Protein AF-A0AAI9Z919-F1 (afdb_monomer_lite)

Secondary structure (DSSP, 8-state):
-HHHIIIIIHHHHHHHHHHHHHHHHHH-TTGGG--S--HHHHHHHHHHHHHHHHHHHHHS--SS--SSPPPHHHHHHHTGGGS-HHHHHHHHHHHHHHHHHHHHHHHHHHHHHSTT-TT--

Radius of gyration: 17.89 Å; chains: 1; bounding box: 35×41×49 Å

Sequence (121 aa):
MAAFHVSVARPIARLYANWALGNLRQVVTEADNVTSLSRSEEIRIYRAIYRFETYCHLFGRNKGVQSYGFRSDKICDTFFGSFDPWDVEAFVSIYLFIKSKYDRLSDEVKDDVADTNPKIR

Organism: NCBI:txid1209916

pLDDT: mean 84.89, std 12.51, range [50.31, 97.62]

Structure (mmCIF, N/CA/C/O backbone):
data_AF-A0AAI9Z919-F1
#
_entry.id   AF-A0AAI9Z919-F1
#
loop_
_atom_site.group_PDB
_atom_site.id
_atom_site.type_symbol
_atom_site.label_atom_id
_atom_site.label_alt_id
_atom_site.label_comp_id
_atom_site.label_asym_id
_atom_site.label_entity_id
_atom_site.label_seq_id
_atom_site.pdbx_PDB_ins_code
_atom_site.Cartn_x
_atom_site.Cartn_y
_atom_site.Cartn_z
_atom_site.occupancy
_atom_site.B_iso_or_equiv
_atom_site.auth_seq_id
_atom_site.auth_comp_id
_atom_site.auth_asym_id
_atom_site.auth_atom_id
_atom_site.pdbx_PDB_model_num
ATOM 1 N N . MET A 1 1 ? 15.807 5.896 1.210 1.00 74.50 1 MET A N 1
ATOM 2 C CA . MET A 1 1 ? 14.903 5.274 2.209 1.00 74.50 1 MET A CA 1
ATOM 3 C C . MET A 1 1 ? 14.337 6.265 3.222 1.00 74.50 1 MET A C 1
ATOM 5 O O . MET A 1 1 ? 13.124 6.314 3.332 1.00 74.50 1 MET A O 1
ATOM 9 N N . ALA A 1 2 ? 15.140 7.090 3.911 1.00 89.19 2 ALA A N 1
ATOM 10 C CA . ALA A 1 2 ? 14.608 8.070 4.876 1.00 89.19 2 ALA A CA 1
ATOM 11 C C . ALA A 1 2 ? 13.643 9.098 4.247 1.00 89.19 2 ALA A C 1
ATOM 13 O O . ALA A 1 2 ? 12.560 9.319 4.778 1.00 89.19 2 ALA A O 1
ATOM 14 N N . ALA A 1 3 ? 13.995 9.657 3.080 1.00 93.38 3 ALA A N 1
ATOM 15 C CA . ALA A 1 3 ? 13.120 10.577 2.347 1.00 93.38 3 ALA A CA 1
ATOM 16 C C . ALA A 1 3 ? 11.770 9.924 2.010 1.00 93.38 3 ALA A C 1
ATOM 18 O O . ALA A 1 3 ? 10.740 10.424 2.439 1.00 93.38 3 ALA A O 1
ATOM 19 N N . PHE A 1 4 ? 11.789 8.753 1.360 1.00 92.75 4 PHE A N 1
ATOM 20 C CA . PHE A 1 4 ? 10.584 7.968 1.069 1.00 92.75 4 PHE A CA 1
ATOM 21 C C . PHE A 1 4 ? 9.764 7.656 2.329 1.00 92.75 4 PHE A C 1
ATOM 23 O O . PHE A 1 4 ? 8.543 7.776 2.316 1.00 92.75 4 PHE A O 1
ATOM 30 N N . HIS A 1 5 ? 10.415 7.293 3.438 1.00 95.88 5 HIS A N 1
ATOM 31 C CA . HIS A 1 5 ? 9.710 7.010 4.684 1.00 95.88 5 HIS A CA 1
ATOM 32 C C . HIS A 1 5 ? 8.907 8.220 5.172 1.00 95.88 5 HIS A C 1
ATOM 34 O O . HIS A 1 5 ? 7.736 8.085 5.522 1.00 95.88 5 HIS A O 1
ATOM 40 N N . VAL A 1 6 ? 9.526 9.402 5.174 1.00 96.12 6 VAL A N 1
ATOM 41 C CA . VAL A 1 6 ? 8.906 10.632 5.677 1.00 96.12 6 VAL A CA 1
ATOM 42 C C . VAL A 1 6 ? 7.862 11.181 4.704 1.00 96.12 6 VAL A C 1
ATOM 44 O O . VAL A 1 6 ? 6.789 11.581 5.154 1.00 96.12 6 VAL A O 1
ATOM 47 N N . SER A 1 7 ? 8.152 11.197 3.400 1.00 95.69 7 SER A N 1
ATOM 48 C CA . SER A 1 7 ? 7.305 11.848 2.394 1.00 95.69 7 SER A CA 1
ATOM 49 C C . SER A 1 7 ? 6.217 10.952 1.804 1.00 95.69 7 SER A C 1
ATOM 51 O O . SER A 1 7 ? 5.210 11.476 1.340 1.00 95.69 7 SER A O 1
ATOM 53 N N . VAL A 1 8 ? 6.389 9.626 1.825 1.00 94.06 8 VAL A N 1
ATOM 54 C CA . VAL A 1 8 ? 5.469 8.675 1.177 1.00 94.06 8 VAL A CA 1
ATOM 55 C C . VAL A 1 8 ? 4.947 7.642 2.169 1.00 94.06 8 VAL A C 1
ATOM 57 O O . VAL A 1 8 ? 3.744 7.589 2.428 1.00 94.06 8 VAL A O 1
ATOM 60 N N . ALA A 1 9 ? 5.832 6.846 2.777 1.00 96.25 9 ALA A N 1
ATOM 61 C CA . ALA A 1 9 ? 5.403 5.690 3.563 1.00 96.25 9 ALA A CA 1
ATOM 62 C C . ALA A 1 9 ? 4.590 6.089 4.799 1.00 96.25 9 ALA A C 1
ATOM 64 O O . ALA A 1 9 ? 3.544 5.506 5.064 1.00 96.25 9 ALA A O 1
ATOM 65 N N . ARG A 1 10 ? 5.047 7.090 5.558 1.00 96.06 10 ARG A N 1
ATOM 66 C CA . ARG A 1 10 ? 4.377 7.551 6.781 1.00 96.06 10 ARG A CA 1
ATOM 67 C C . ARG A 1 10 ? 3.000 8.171 6.501 1.00 96.06 10 ARG A C 1
ATOM 69 O O . ARG A 1 10 ? 2.057 7.802 7.203 1.00 96.06 10 ARG A O 1
ATOM 76 N N . PRO A 1 11 ? 2.825 9.065 5.508 1.00 96.31 11 PRO A N 1
ATOM 77 C CA . PRO A 1 11 ? 1.496 9.521 5.103 1.00 96.31 11 PRO A CA 1
ATOM 78 C C . PRO A 1 11 ? 0.568 8.379 4.672 1.00 96.31 11 PRO A C 1
ATOM 80 O O . PRO A 1 11 ? -0.554 8.299 5.171 1.00 96.31 11 PRO A O 1
ATOM 83 N N . ILE A 1 12 ? 1.038 7.464 3.816 1.00 95.50 12 ILE A N 1
ATOM 84 C CA . ILE A 1 12 ? 0.230 6.327 3.344 1.00 95.50 12 ILE A CA 1
ATOM 85 C C . ILE A 1 12 ? -0.167 5.417 4.508 1.00 95.50 12 ILE A C 1
ATOM 87 O O . ILE A 1 12 ? -1.336 5.057 4.618 1.00 95.50 12 ILE A O 1
ATOM 91 N 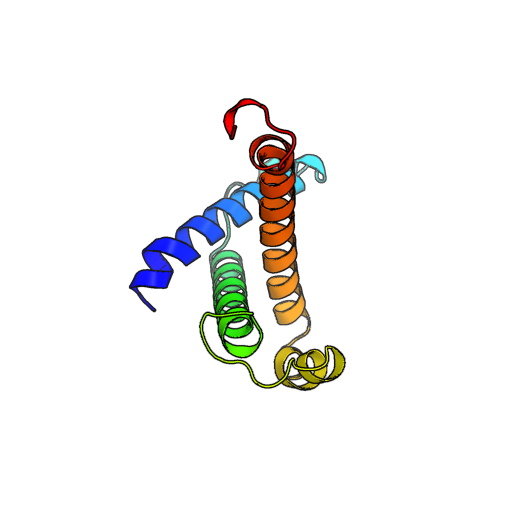N . ALA A 1 13 ? 0.763 5.099 5.412 1.00 96.44 13 ALA A N 1
ATOM 92 C CA . ALA A 1 13 ? 0.492 4.268 6.583 1.00 96.44 13 ALA A CA 1
ATOM 93 C C . ALA A 1 13 ? -0.622 4.858 7.456 1.00 96.44 13 ALA A C 1
ATOM 95 O O . ALA A 1 13 ? -1.521 4.137 7.874 1.00 96.44 13 ALA A O 1
ATOM 96 N N . ARG A 1 14 ? -0.606 6.178 7.684 1.00 95.00 14 ARG A N 1
ATOM 97 C CA . ARG A 1 14 ? -1.657 6.878 8.441 1.00 95.00 14 ARG A CA 1
ATOM 98 C C . ARG A 1 14 ? -3.008 6.832 7.737 1.00 95.00 14 ARG A C 1
ATOM 100 O O . ARG A 1 14 ? -4.020 6.576 8.382 1.00 95.00 14 ARG A O 1
ATOM 107 N N . LEU A 1 15 ? -3.029 7.078 6.428 1.00 95.38 15 LEU A N 1
ATOM 108 C CA . LEU A 1 15 ? -4.264 7.040 5.642 1.00 95.38 15 LEU A CA 1
ATOM 109 C C . LEU A 1 15 ? -4.867 5.633 5.620 1.00 95.38 15 LEU A C 1
ATOM 111 O O . LEU A 1 15 ? -6.071 5.488 5.822 1.00 95.38 15 LEU A O 1
ATOM 115 N N . TYR A 1 16 ? -4.029 4.614 5.426 1.00 95.88 16 TYR A N 1
ATOM 116 C CA . TYR A 1 16 ? -4.441 3.218 5.479 1.00 95.88 16 TYR A CA 1
ATOM 117 C C . TYR A 1 16 ? -4.977 2.846 6.863 1.00 95.88 16 TYR A C 1
ATOM 119 O O . TYR A 1 16 ? -6.069 2.297 6.958 1.00 95.88 16 TYR A O 1
ATOM 127 N N . ALA A 1 17 ? -4.257 3.196 7.933 1.00 94.38 17 ALA A N 1
ATOM 128 C CA . ALA A 1 17 ? -4.664 2.919 9.308 1.00 94.38 17 ALA A CA 1
ATOM 129 C C . ALA A 1 17 ? -6.042 3.506 9.629 1.00 94.38 17 ALA A C 1
ATOM 131 O O . ALA A 1 17 ? -6.924 2.798 10.106 1.00 94.38 17 ALA A O 1
ATOM 132 N N . ASN A 1 18 ? -6.247 4.787 9.314 1.00 92.88 18 ASN A N 1
ATOM 133 C CA . ASN A 1 18 ? -7.516 5.466 9.560 1.00 92.88 18 ASN A CA 1
ATOM 134 C C . ASN A 1 18 ? -8.659 4.845 8.750 1.00 92.88 18 ASN A C 1
ATOM 136 O O . ASN A 1 18 ? -9.762 4.686 9.266 1.00 92.88 18 ASN A O 1
ATOM 140 N N . TRP A 1 19 ? -8.398 4.483 7.492 1.00 92.88 19 TRP A N 1
ATOM 141 C CA . TRP A 1 19 ? -9.379 3.812 6.643 1.00 92.88 19 TRP A CA 1
ATOM 142 C C . TRP A 1 19 ? -9.737 2.418 7.176 1.00 92.88 19 TRP A C 1
ATOM 144 O O . TRP A 1 19 ? -10.916 2.109 7.326 1.00 92.88 19 TRP A O 1
ATOM 154 N N . ALA A 1 20 ? -8.738 1.609 7.530 1.00 91.94 20 ALA A N 1
ATOM 155 C CA . ALA A 1 20 ? -8.939 0.264 8.059 1.00 91.94 20 ALA A CA 1
ATOM 156 C C . ALA A 1 20 ? -9.704 0.289 9.393 1.00 91.94 20 ALA A C 1
ATOM 158 O O . ALA A 1 20 ? -10.687 -0.432 9.548 1.00 91.94 20 ALA A O 1
ATOM 159 N N . LEU A 1 21 ? -9.320 1.173 10.322 1.00 89.88 21 LEU A N 1
ATOM 160 C CA . LEU A 1 21 ? -10.031 1.370 11.590 1.00 89.88 21 LEU A CA 1
ATOM 161 C C . LEU A 1 21 ? -11.469 1.860 11.373 1.00 89.88 21 LEU A C 1
ATOM 163 O O . LEU A 1 21 ? -12.382 1.401 12.055 1.00 89.88 21 LEU A O 1
ATOM 167 N N . GLY A 1 22 ? -11.685 2.760 10.409 1.00 89.06 22 GLY A N 1
ATOM 168 C CA . GLY A 1 22 ? -13.020 3.224 10.033 1.00 89.06 22 GLY A CA 1
ATOM 169 C C . GLY A 1 22 ? -13.922 2.085 9.554 1.00 89.06 22 GLY A C 1
ATOM 170 O O . GLY A 1 22 ? -15.064 1.990 9.995 1.00 89.06 22 GLY A O 1
ATOM 171 N N . ASN A 1 23 ? -13.394 1.186 8.721 1.00 88.06 23 ASN A N 1
ATOM 172 C CA . ASN A 1 23 ? -14.134 0.013 8.252 1.00 88.06 23 ASN A CA 1
ATOM 173 C C . ASN A 1 23 ? -14.430 -0.970 9.393 1.00 88.06 23 ASN A C 1
ATOM 175 O O . ASN A 1 23 ? -15.543 -1.479 9.486 1.00 88.06 23 ASN A O 1
ATOM 179 N N . LEU A 1 24 ? -13.469 -1.211 10.293 1.00 86.56 24 LEU A N 1
ATOM 180 C CA . LEU A 1 24 ? -13.667 -2.109 11.438 1.00 86.56 24 LEU A CA 1
ATOM 181 C C . LEU A 1 24 ? -14.801 -1.632 12.352 1.00 86.56 24 LEU A C 1
ATOM 183 O O . LEU A 1 24 ? -15.618 -2.444 12.775 1.00 86.56 24 LEU A O 1
ATOM 187 N N . ARG A 1 25 ? -14.902 -0.321 12.593 1.00 84.44 25 ARG A N 1
ATOM 188 C CA . ARG A 1 25 ? -15.990 0.272 13.391 1.00 84.44 25 ARG A CA 1
ATOM 189 C C . ARG A 1 25 ? -17.372 0.099 12.768 1.00 84.44 25 ARG A C 1
ATOM 191 O O . ARG A 1 25 ? -18.354 0.037 13.493 1.00 84.44 25 ARG A O 1
ATOM 198 N N . GLN A 1 26 ? -17.459 0.032 11.440 1.00 81.69 26 GLN A N 1
ATOM 199 C CA . GLN A 1 26 ? -18.732 -0.216 10.756 1.00 81.69 26 GLN A CA 1
ATOM 200 C C . GLN A 1 26 ? -19.180 -1.675 10.880 1.00 81.69 26 GLN A C 1
ATOM 202 O O . GLN A 1 26 ? -20.376 -1.950 10.864 1.00 81.69 26 GLN A O 1
ATOM 207 N N . VAL A 1 27 ? -18.227 -2.604 10.985 1.00 80.44 27 VAL A N 1
ATOM 208 C CA . VAL A 1 27 ? -18.494 -4.049 10.981 1.00 80.44 27 VAL A CA 1
ATOM 209 C C . VAL A 1 27 ? -18.645 -4.613 12.395 1.00 80.44 27 VAL A C 1
ATOM 211 O O . VAL A 1 27 ? -19.412 -5.548 12.599 1.00 80.44 27 VAL A O 1
ATOM 214 N N . VAL A 1 28 ? -17.934 -4.060 13.380 1.00 76.44 28 VAL A N 1
ATOM 215 C CA . VAL A 1 28 ? -17.863 -4.608 14.740 1.00 76.44 28 VAL A CA 1
ATOM 216 C C . VAL A 1 28 ? -18.444 -3.605 15.736 1.00 76.44 28 VAL A C 1
ATOM 218 O O . VAL A 1 28 ? -17.836 -2.577 16.023 1.00 76.44 28 VAL A O 1
ATOM 221 N N . THR A 1 29 ? -19.607 -3.930 16.307 1.00 63.81 29 THR A N 1
ATOM 222 C CA . THR A 1 29 ? -20.317 -3.098 17.300 1.00 63.81 29 THR A CA 1
ATOM 223 C C . THR A 1 29 ? -19.521 -2.907 18.603 1.00 63.81 29 THR A C 1
ATOM 225 O O . THR A 1 29 ? -19.745 -1.941 19.319 1.00 63.81 29 THR A O 1
ATOM 228 N N . GLU A 1 30 ? -18.550 -3.784 18.886 1.00 60.47 30 GLU A N 1
ATOM 229 C CA . GLU A 1 30 ? -17.641 -3.719 20.047 1.00 60.47 30 GLU A CA 1
ATOM 230 C C . GLU A 1 30 ? -16.283 -3.044 19.745 1.00 60.47 30 GLU A C 1
ATOM 232 O O . GLU A 1 30 ? -15.399 -2.997 20.602 1.00 60.47 30 GLU A O 1
ATOM 237 N N . ALA A 1 31 ? -16.075 -2.503 18.536 1.00 57.28 31 ALA A N 1
ATOM 238 C CA . ALA A 1 31 ? -14.799 -1.892 18.137 1.00 57.28 31 ALA A CA 1
ATOM 239 C C . ALA A 1 31 ? -14.494 -0.539 18.807 1.00 57.28 31 ALA A C 1
ATOM 241 O O . ALA A 1 31 ? -13.477 0.082 18.481 1.00 57.28 31 ALA A O 1
ATOM 242 N N . ASP A 1 32 ? -15.318 -0.092 19.757 1.00 56.16 32 ASP A N 1
ATOM 243 C CA . ASP A 1 32 ? -15.137 1.166 20.494 1.00 56.16 32 ASP A CA 1
ATOM 244 C C . ASP A 1 32 ? -13.768 1.268 21.193 1.00 56.16 32 ASP A C 1
ATOM 246 O O . ASP A 1 32 ? -13.245 2.365 21.389 1.00 56.16 32 ASP A O 1
ATOM 250 N N . ASN A 1 33 ? -13.119 0.134 21.480 1.00 61.41 33 ASN A N 1
ATOM 251 C CA . ASN A 1 33 ? -11.810 0.106 22.135 1.00 61.41 33 ASN A CA 1
ATOM 252 C C . ASN A 1 33 ? -10.604 0.195 21.177 1.00 61.41 33 ASN A C 1
ATOM 254 O O . ASN A 1 33 ? -9.488 0.457 21.634 1.00 61.41 33 ASN A O 1
ATOM 258 N N . VAL A 1 34 ? -10.777 0.021 19.858 1.00 66.69 34 VAL A N 1
ATOM 259 C CA . VAL A 1 34 ? -9.658 0.109 18.898 1.00 66.69 34 VAL A CA 1
ATOM 260 C C . VAL A 1 34 ? -9.508 1.555 18.419 1.00 66.69 34 VAL A C 1
ATOM 262 O O . VAL A 1 34 ? -10.073 2.003 17.415 1.00 66.69 34 VAL A O 1
ATOM 265 N N . THR A 1 35 ? -8.749 2.327 19.194 1.00 71.75 35 THR A N 1
ATOM 266 C CA . THR A 1 35 ? -8.520 3.762 18.952 1.00 71.75 35 THR A CA 1
ATOM 267 C C . THR A 1 35 ? -7.182 4.060 18.280 1.00 71.75 35 THR A C 1
ATOM 269 O O . THR A 1 35 ? -7.027 5.127 17.687 1.00 71.75 35 THR A O 1
ATOM 272 N N . SER A 1 36 ? -6.224 3.130 18.329 1.00 81.50 36 SER A N 1
ATOM 273 C CA . SER A 1 36 ? -4.896 3.291 17.735 1.00 81.50 36 SER A CA 1
ATOM 274 C C . SER A 1 36 ? -4.278 1.951 17.346 1.00 81.50 36 SER A C 1
ATOM 276 O O . SER A 1 36 ? -4.657 0.907 17.871 1.00 81.50 36 SER A O 1
ATOM 278 N N . LEU A 1 37 ? -3.325 1.994 16.414 1.00 86.38 37 LEU A N 1
ATOM 279 C CA . LEU A 1 37 ? -2.564 0.816 16.016 1.00 86.38 37 LEU A CA 1
ATOM 280 C C . LEU A 1 37 ? -1.580 0.414 17.114 1.00 86.38 37 LEU A C 1
ATOM 282 O O . LEU A 1 37 ? -0.833 1.247 17.633 1.00 86.38 37 LEU A O 1
ATOM 286 N N . SER A 1 38 ? -1.500 -0.882 17.385 1.00 90.69 38 SER A N 1
ATOM 287 C CA . SER A 1 38 ? -0.385 -1.460 18.123 1.00 90.69 38 SER A CA 1
ATOM 288 C C . SER A 1 38 ? 0.926 -1.306 17.345 1.00 90.69 38 SER A C 1
ATOM 290 O O . SER A 1 38 ? 0.961 -1.189 16.114 1.00 90.69 38 SER A O 1
ATOM 292 N N . ARG A 1 39 ? 2.052 -1.389 18.062 1.00 93.00 39 ARG A N 1
ATOM 293 C CA . ARG A 1 39 ? 3.383 -1.337 17.443 1.00 93.00 39 ARG A CA 1
ATOM 294 C C . ARG A 1 39 ? 3.580 -2.427 16.383 1.00 93.00 39 ARG A C 1
ATOM 296 O O . ARG A 1 39 ? 4.220 -2.188 15.362 1.00 93.00 39 ARG A O 1
ATOM 303 N N . SER A 1 40 ? 3.030 -3.617 16.617 1.00 93.12 40 SER A N 1
ATOM 304 C CA . SER A 1 40 ? 3.123 -4.744 15.686 1.00 93.12 40 SER A CA 1
ATOM 305 C C . SER A 1 40 ? 2.346 -4.489 14.394 1.00 93.12 40 SER A C 1
ATOM 307 O O . SER A 1 40 ? 2.849 -4.791 13.313 1.00 93.12 40 SER A O 1
ATOM 309 N N . GLU A 1 41 ? 1.154 -3.896 14.481 1.00 92.88 41 GLU A N 1
ATOM 310 C CA . GLU A 1 41 ? 0.360 -3.520 13.305 1.00 92.88 41 GLU A CA 1
ATOM 311 C C . GLU A 1 41 ? 1.042 -2.417 12.501 1.00 92.88 41 GLU A C 1
ATOM 313 O O . GLU A 1 41 ? 1.145 -2.518 11.280 1.00 92.88 41 GLU A O 1
ATOM 318 N N . GLU A 1 42 ? 1.591 -1.409 13.180 1.00 94.75 42 GLU A N 1
ATOM 319 C CA . GLU A 1 42 ? 2.364 -0.351 12.533 1.00 94.75 42 GLU A CA 1
ATOM 320 C C . GLU A 1 42 ? 3.558 -0.931 11.750 1.00 94.75 42 GLU A C 1
ATOM 322 O O . GLU A 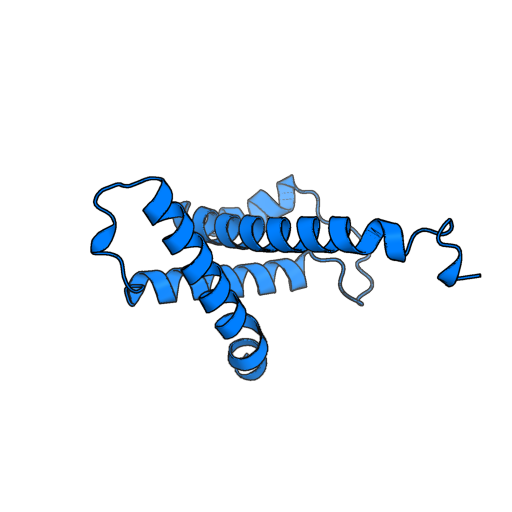1 42 ? 3.776 -0.589 10.585 1.00 94.75 42 GLU A O 1
ATOM 327 N N . ILE A 1 43 ? 4.305 -1.866 12.349 1.00 95.69 43 ILE A N 1
ATOM 328 C CA . ILE A 1 43 ? 5.421 -2.548 11.677 1.00 95.69 43 ILE A CA 1
ATOM 329 C C . ILE A 1 43 ? 4.931 -3.354 10.467 1.00 95.69 43 ILE A C 1
ATOM 331 O O . ILE A 1 43 ? 5.568 -3.297 9.413 1.00 95.69 43 ILE A O 1
ATOM 335 N N . ARG A 1 44 ? 3.816 -4.088 10.589 1.00 95.69 44 ARG A N 1
ATOM 336 C CA . ARG A 1 44 ? 3.235 -4.861 9.476 1.00 95.69 44 ARG A CA 1
ATOM 337 C C . ARG A 1 44 ? 2.846 -3.956 8.309 1.00 95.69 44 ARG A C 1
ATOM 339 O O . ARG A 1 44 ? 3.221 -4.248 7.175 1.00 95.69 44 ARG A O 1
ATOM 346 N N . ILE A 1 45 ? 2.191 -2.830 8.589 1.00 97.31 45 ILE A N 1
ATOM 347 C CA . ILE A 1 45 ? 1.804 -1.835 7.580 1.00 97.31 45 ILE A CA 1
ATOM 348 C C . ILE A 1 45 ? 3.038 -1.280 6.869 1.00 97.31 45 ILE A C 1
ATOM 350 O O . ILE A 1 45 ? 3.091 -1.279 5.641 1.00 97.31 45 ILE A O 1
ATOM 354 N N . TYR A 1 46 ? 4.068 -0.858 7.608 1.00 97.50 46 TYR A N 1
ATOM 355 C CA . TYR A 1 46 ? 5.280 -0.344 6.970 1.00 97.50 46 TYR A CA 1
ATOM 356 C C . TYR A 1 46 ? 5.996 -1.402 6.135 1.00 97.50 46 TYR A C 1
ATOM 358 O O . TYR A 1 46 ? 6.420 -1.100 5.021 1.00 97.50 46 TYR A O 1
ATOM 366 N N . ARG A 1 47 ? 6.113 -2.641 6.629 1.00 96.94 47 ARG A N 1
ATOM 367 C CA . ARG A 1 47 ? 6.700 -3.745 5.853 1.00 96.94 47 ARG A CA 1
ATOM 368 C C . ARG A 1 47 ? 5.944 -3.967 4.546 1.00 96.94 47 ARG A C 1
ATOM 370 O O . ARG A 1 47 ? 6.582 -4.083 3.503 1.00 96.94 47 ARG A O 1
ATOM 377 N N . ALA A 1 48 ? 4.614 -3.964 4.586 1.00 97.62 48 ALA A N 1
ATOM 378 C CA . ALA A 1 48 ? 3.782 -4.081 3.395 1.00 97.62 48 ALA A CA 1
ATOM 379 C C . 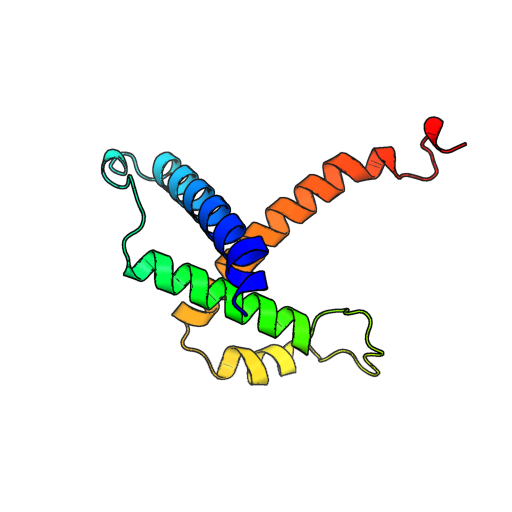ALA A 1 48 ? 4.001 -2.916 2.413 1.00 97.62 48 ALA A C 1
ATOM 381 O O . ALA A 1 48 ? 4.205 -3.162 1.228 1.00 97.62 48 ALA A O 1
ATOM 382 N N . ILE A 1 49 ? 4.059 -1.668 2.895 1.00 97.44 49 ILE A N 1
ATOM 383 C CA . ILE A 1 49 ? 4.325 -0.486 2.054 1.00 97.44 49 ILE A CA 1
ATOM 384 C C . ILE A 1 49 ? 5.705 -0.563 1.392 1.00 97.44 49 ILE A C 1
ATOM 386 O O . ILE A 1 49 ? 5.829 -0.292 0.201 1.00 97.44 49 ILE A O 1
ATOM 390 N N . TYR A 1 50 ? 6.749 -0.948 2.128 1.00 96.31 50 TYR A N 1
ATOM 391 C CA . TYR A 1 50 ? 8.084 -1.077 1.542 1.00 96.31 50 TYR A CA 1
ATOM 392 C C . TYR A 1 50 ? 8.160 -2.204 0.516 1.00 96.31 50 TYR A C 1
ATOM 394 O O . TYR A 1 50 ? 8.773 -2.023 -0.532 1.00 96.31 50 TYR A O 1
ATOM 402 N N . ARG A 1 51 ? 7.506 -3.343 0.775 1.00 95.12 51 ARG A N 1
ATOM 403 C CA . ARG A 1 51 ? 7.398 -4.426 -0.212 1.00 95.12 51 ARG A CA 1
ATOM 404 C C . ARG A 1 51 ? 6.628 -3.973 -1.449 1.00 95.12 51 ARG A C 1
ATOM 406 O O . ARG A 1 51 ? 7.038 -4.310 -2.554 1.00 95.12 51 ARG A O 1
ATOM 413 N N . PHE A 1 52 ? 5.567 -3.184 -1.281 1.00 93.81 52 PHE A N 1
ATOM 414 C CA . PHE A 1 52 ? 4.832 -2.572 -2.389 1.00 93.81 52 PHE A CA 1
ATOM 415 C C . PHE A 1 52 ? 5.719 -1.648 -3.223 1.00 93.81 52 PHE A C 1
ATOM 417 O O . PHE A 1 52 ? 5.763 -1.777 -4.441 1.00 93.81 52 PHE A O 1
ATOM 424 N N . GLU A 1 53 ? 6.510 -0.793 -2.581 1.00 92.25 53 GLU A N 1
ATOM 425 C CA . GLU A 1 53 ? 7.472 0.059 -3.281 1.00 92.25 53 GLU A CA 1
ATOM 426 C C . GLU A 1 53 ? 8.527 -0.760 -4.039 1.00 92.25 53 GLU A C 1
ATOM 428 O O . GLU A 1 53 ? 8.871 -0.450 -5.180 1.00 92.25 53 GLU A O 1
ATOM 433 N N . THR A 1 54 ? 9.038 -1.836 -3.437 1.00 91.06 54 THR A N 1
ATOM 434 C CA . THR A 1 54 ? 9.961 -2.756 -4.115 1.00 91.06 54 THR A CA 1
ATOM 435 C C . THR A 1 54 ? 9.296 -3.430 -5.312 1.00 91.06 54 THR A C 1
ATOM 437 O O . THR A 1 54 ? 9.890 -3.476 -6.387 1.00 91.06 54 THR A O 1
ATOM 440 N N . TYR A 1 55 ? 8.056 -3.897 -5.164 1.00 90.69 55 TYR A N 1
ATOM 441 C CA . TYR A 1 55 ? 7.275 -4.467 -6.258 1.00 90.69 55 TYR A CA 1
ATOM 442 C C . TYR A 1 55 ? 7.115 -3.467 -7.407 1.00 90.69 55 TYR A C 1
ATOM 444 O O . TYR A 1 55 ? 7.372 -3.807 -8.560 1.00 90.69 55 TYR A O 1
ATOM 452 N N . CYS A 1 56 ? 6.756 -2.218 -7.101 1.00 86.94 56 CYS A N 1
ATOM 453 C CA . CYS A 1 56 ? 6.627 -1.153 -8.090 1.00 86.94 56 CYS A CA 1
ATOM 454 C C . CYS A 1 56 ? 7.948 -0.885 -8.810 1.00 86.94 56 CYS A C 1
ATOM 456 O O . CYS A 1 56 ? 7.943 -0.734 -10.026 1.00 86.94 56 CYS A O 1
ATOM 458 N N . HIS A 1 57 ? 9.083 -0.877 -8.112 1.00 85.69 57 HIS A N 1
ATOM 459 C CA . HIS A 1 57 ? 10.389 -0.704 -8.751 1.00 85.69 57 HIS A CA 1
ATOM 460 C C . HIS A 1 57 ? 10.786 -1.875 -9.658 1.00 85.69 57 HIS A C 1
ATOM 462 O O . HIS A 1 57 ? 11.322 -1.645 -10.741 1.00 85.69 57 HIS A O 1
ATOM 468 N N . LEU A 1 58 ? 10.522 -3.113 -9.233 1.00 84.69 58 LEU A N 1
ATOM 469 C CA . LEU A 1 58 ? 10.900 -4.316 -9.978 1.00 84.69 58 LEU A CA 1
ATOM 470 C C . LEU A 1 58 ? 9.985 -4.575 -11.181 1.00 84.69 58 LEU A C 1
ATOM 472 O O . LEU A 1 58 ? 10.466 -4.904 -12.264 1.00 84.69 58 LEU A O 1
ATOM 476 N N . PHE A 1 59 ? 8.674 -4.419 -10.994 1.00 84.06 59 PHE A N 1
ATOM 477 C CA . PHE A 1 59 ? 7.645 -4.886 -11.929 1.00 84.06 59 PHE A CA 1
ATOM 478 C C . PHE A 1 59 ? 6.715 -3.777 -12.437 1.00 84.06 59 PHE A C 1
ATOM 480 O O . PHE A 1 59 ? 5.921 -4.011 -13.346 1.00 84.06 59 PHE A O 1
ATOM 487 N N . GLY A 1 60 ? 6.780 -2.574 -11.866 1.00 77.88 60 GLY A N 1
ATOM 488 C CA . GLY A 1 60 ? 5.977 -1.434 -12.299 1.00 77.88 60 GLY A CA 1
ATOM 489 C C . GLY A 1 60 ? 6.511 -0.782 -13.574 1.00 77.88 60 GLY A C 1
ATOM 490 O O . GLY A 1 60 ? 7.692 -0.879 -13.912 1.00 77.88 60 GLY A O 1
ATOM 491 N N . ARG A 1 61 ? 5.627 -0.059 -14.270 1.00 71.19 61 ARG A N 1
ATOM 492 C CA . ARG A 1 61 ? 5.964 0.737 -15.460 1.00 71.19 61 ARG A CA 1
ATOM 493 C C . ARG A 1 61 ? 6.658 2.041 -15.051 1.00 71.19 61 ARG A C 1
ATOM 495 O O . ARG A 1 61 ? 6.061 3.113 -15.086 1.00 71.19 61 ARG A O 1
ATOM 502 N N . ASN A 1 62 ? 7.908 1.937 -14.614 1.00 66.06 62 ASN A N 1
ATOM 503 C CA . ASN A 1 62 ? 8.750 3.092 -14.300 1.00 66.06 62 ASN A CA 1
ATOM 504 C C . ASN A 1 62 ? 9.359 3.688 -15.574 1.00 66.06 62 ASN A C 1
ATOM 506 O O . ASN A 1 62 ? 9.345 3.063 -16.628 1.00 66.06 62 ASN A O 1
ATOM 510 N N . LYS A 1 63 ? 9.965 4.878 -15.474 1.00 61.94 63 LYS A N 1
ATOM 511 C CA . LYS A 1 63 ? 10.613 5.593 -16.598 1.00 61.94 63 LYS A CA 1
ATOM 512 C C . LYS A 1 63 ? 11.800 4.852 -17.256 1.00 61.94 63 LYS A C 1
ATOM 514 O O . LYS A 1 63 ? 12.447 5.414 -18.133 1.00 61.94 63 LYS A O 1
ATOM 519 N N . GLY A 1 64 ? 12.123 3.633 -16.822 1.00 62.44 64 GLY A N 1
ATOM 520 C CA . GLY A 1 64 ? 13.134 2.784 -17.450 1.00 62.44 64 GLY A CA 1
ATOM 521 C C . GLY A 1 64 ? 12.558 1.997 -18.628 1.00 62.44 64 GLY A C 1
ATOM 522 O O . GLY A 1 64 ? 11.376 1.660 -18.645 1.00 62.44 64 GLY A O 1
ATOM 523 N N . VAL A 1 65 ? 13.401 1.667 -19.608 1.00 54.47 65 VAL A N 1
ATOM 524 C CA . VAL A 1 65 ? 13.032 0.778 -20.719 1.00 54.47 65 VAL A CA 1
ATOM 525 C C . VAL A 1 65 ? 12.896 -0.647 -20.173 1.00 54.47 65 VAL A C 1
ATOM 527 O O . VAL A 1 65 ? 13.862 -1.406 -20.135 1.00 54.47 65 VAL A O 1
ATOM 530 N N . GLN A 1 66 ? 11.707 -1.023 -19.701 1.00 58.12 66 GLN A N 1
ATOM 531 C CA . GLN A 1 66 ? 11.402 -2.429 -19.442 1.00 58.12 66 GLN A CA 1
ATOM 532 C C . GLN A 1 66 ? 11.193 -3.119 -20.791 1.00 58.12 66 GLN A C 1
ATOM 534 O O . GLN A 1 66 ? 10.171 -2.941 -21.447 1.00 58.12 66 GLN A O 1
ATOM 539 N N . SER A 1 67 ? 12.205 -3.876 -21.215 1.00 54.78 67 SER A N 1
ATOM 540 C CA . SER A 1 67 ? 12.232 -4.559 -22.513 1.00 54.78 67 SER A CA 1
ATOM 541 C C . SER A 1 67 ? 11.185 -5.684 -22.611 1.00 54.78 67 SER A C 1
ATOM 543 O O . SER A 1 67 ? 10.719 -5.996 -23.701 1.00 54.78 67 SER A O 1
ATOM 545 N N . TYR A 1 68 ? 10.745 -6.248 -21.476 1.00 56.09 68 TYR A N 1
ATOM 546 C CA . TYR A 1 68 ? 9.738 -7.312 -21.417 1.00 56.09 68 TYR A CA 1
ATOM 547 C C . TYR A 1 68 ? 8.938 -7.224 -20.109 1.00 56.09 68 TYR A C 1
ATOM 549 O O . TYR A 1 68 ? 9.515 -7.047 -19.037 1.00 56.09 68 TYR A O 1
ATOM 557 N N . GLY A 1 69 ? 7.610 -7.348 -20.187 1.00 63.31 69 GLY A N 1
ATOM 558 C CA . GLY A 1 69 ? 6.761 -7.476 -19.001 1.00 63.31 69 GLY A CA 1
ATOM 559 C C . GLY A 1 69 ? 6.931 -8.856 -18.365 1.00 63.31 69 GLY A C 1
ATOM 560 O O . GLY A 1 69 ? 6.930 -9.867 -19.068 1.00 63.31 69 GLY A O 1
ATOM 561 N N . PHE A 1 70 ? 7.067 -8.919 -17.042 1.00 70.06 70 PHE A N 1
ATOM 562 C CA . PHE A 1 70 ? 7.050 -10.199 -16.337 1.00 70.06 70 PHE A CA 1
ATOM 563 C C . PHE A 1 70 ? 5.646 -10.805 -16.410 1.00 70.06 70 PHE A C 1
ATOM 565 O O . PHE A 1 70 ? 4.651 -10.125 -16.148 1.00 70.06 70 PHE A O 1
ATOM 572 N N . ARG A 1 71 ? 5.553 -12.092 -16.760 1.00 77.56 71 ARG A N 1
ATOM 573 C CA . ARG A 1 71 ? 4.278 -12.813 -16.687 1.00 77.56 71 ARG A CA 1
ATOM 574 C C . ARG A 1 71 ? 3.813 -12.890 -15.233 1.00 77.56 71 ARG A C 1
ATOM 576 O O . ARG A 1 71 ? 4.633 -13.115 -14.343 1.00 77.56 71 ARG A O 1
ATOM 583 N N . SER A 1 72 ? 2.509 -12.749 -15.002 1.00 78.12 72 SER A N 1
ATOM 584 C CA . SER A 1 72 ? 1.922 -12.747 -13.657 1.00 78.12 72 SER A CA 1
ATOM 585 C C . SER A 1 72 ? 2.280 -13.997 -12.850 1.00 78.12 72 SER A C 1
ATOM 587 O O . SER A 1 72 ? 2.659 -13.866 -11.691 1.00 78.12 72 SER A O 1
ATOM 589 N N . ASP A 1 73 ? 2.267 -15.183 -13.469 1.00 82.00 73 ASP A N 1
ATOM 590 C CA . ASP A 1 73 ? 2.662 -16.442 -12.823 1.00 82.00 73 ASP A CA 1
ATOM 591 C C . ASP A 1 73 ? 4.110 -16.403 -12.314 1.00 82.00 73 ASP A C 1
ATOM 593 O O . ASP A 1 73 ? 4.395 -16.812 -11.192 1.00 82.00 73 ASP A O 1
ATOM 597 N N . LYS A 1 74 ? 5.023 -15.800 -13.082 1.00 84.69 74 LYS A N 1
ATOM 598 C CA . LYS A 1 74 ? 6.430 -15.670 -12.683 1.00 84.69 74 LYS A CA 1
ATOM 599 C C . LYS A 1 74 ? 6.654 -14.647 -11.582 1.00 84.69 74 LYS A C 1
ATOM 601 O O . LYS A 1 74 ? 7.549 -14.846 -10.763 1.00 84.69 74 LYS A O 1
ATOM 606 N N . ILE A 1 75 ? 5.854 -13.586 -11.533 1.00 85.94 75 ILE A N 1
ATOM 607 C CA . ILE A 1 75 ? 5.883 -12.627 -10.423 1.00 85.94 75 ILE A CA 1
ATOM 608 C C . ILE A 1 75 ? 5.394 -13.304 -9.138 1.00 85.94 75 ILE A C 1
ATOM 610 O O . ILE A 1 75 ? 6.029 -13.149 -8.095 1.00 85.94 75 ILE A O 1
ATOM 614 N N . CYS A 1 76 ? 4.310 -14.085 -9.219 1.00 85.25 76 CYS A N 1
ATOM 615 C CA . CYS A 1 76 ? 3.796 -14.865 -8.095 1.00 85.25 76 CYS A CA 1
ATOM 616 C C . CYS A 1 76 ? 4.855 -15.798 -7.514 1.00 85.25 76 CYS A C 1
ATOM 618 O O . CYS A 1 76 ? 5.158 -15.689 -6.327 1.00 85.25 76 CYS A O 1
ATOM 620 N N . ASP A 1 77 ? 5.481 -16.622 -8.350 1.00 87.06 77 ASP A N 1
ATOM 621 C CA . ASP A 1 77 ? 6.493 -17.575 -7.891 1.00 87.06 77 ASP A CA 1
ATOM 622 C C . ASP A 1 77 ? 7.745 -16.873 -7.339 1.00 87.06 77 ASP A C 1
ATOM 624 O O . ASP A 1 77 ? 8.253 -17.231 -6.280 1.00 87.06 77 ASP A O 1
ATOM 628 N N . THR A 1 78 ? 8.247 -15.855 -8.046 1.00 86.88 78 THR A N 1
ATOM 629 C CA . THR A 1 78 ? 9.560 -15.259 -7.743 1.00 86.88 78 THR A CA 1
ATOM 630 C C . THR A 1 78 ? 9.500 -14.261 -6.592 1.00 86.88 78 THR A C 1
ATOM 632 O O . THR A 1 78 ? 10.413 -14.207 -5.773 1.00 86.88 78 THR A O 1
ATOM 635 N N . PHE A 1 79 ? 8.455 -13.433 -6.539 1.00 90.00 79 PHE A N 1
ATOM 636 C CA . PHE A 1 79 ? 8.337 -12.379 -5.535 1.00 90.00 79 PHE A CA 1
ATOM 637 C C . PHE A 1 79 ? 7.520 -12.859 -4.338 1.00 90.00 79 PHE A C 1
ATOM 639 O O . PHE A 1 79 ? 8.026 -12.883 -3.217 1.00 90.00 79 PHE A O 1
ATOM 646 N N . PHE A 1 80 ? 6.276 -13.289 -4.570 1.00 90.88 80 PHE A N 1
ATOM 647 C CA . PHE A 1 80 ? 5.371 -13.671 -3.483 1.00 90.88 80 PHE A CA 1
ATOM 648 C C . PHE A 1 80 ? 5.690 -15.043 -2.884 1.00 90.88 80 PHE A C 1
ATOM 650 O O . PHE A 1 80 ? 5.511 -15.212 -1.684 1.00 90.88 80 PHE A O 1
ATOM 657 N N . GLY A 1 81 ? 6.246 -15.978 -3.661 1.00 90.75 81 GLY A N 1
ATOM 658 C CA . GLY A 1 81 ? 6.672 -17.294 -3.168 1.00 90.75 81 GLY A CA 1
ATOM 659 C C . GLY A 1 81 ? 7.773 -17.252 -2.099 1.00 90.75 81 GLY A C 1
ATOM 660 O O . GLY A 1 81 ? 8.002 -18.246 -1.418 1.00 90.75 81 GLY A O 1
ATOM 661 N N . SER A 1 82 ? 8.438 -16.105 -1.924 1.00 89.75 82 SER A N 1
ATOM 662 C CA . SER A 1 82 ? 9.457 -15.894 -0.888 1.00 89.75 82 SER A CA 1
ATOM 663 C C . SER A 1 82 ? 8.906 -15.373 0.447 1.00 89.75 82 SER A C 1
ATOM 665 O O . SER A 1 82 ? 9.665 -15.232 1.406 1.00 89.75 82 SER A O 1
ATOM 667 N N . PHE A 1 83 ? 7.609 -15.060 0.517 1.00 93.06 83 PHE A N 1
ATOM 668 C CA . PHE A 1 83 ? 6.976 -14.472 1.694 1.00 93.06 83 PHE A CA 1
ATOM 669 C C . PHE A 1 83 ? 5.998 -15.435 2.356 1.00 93.06 83 PHE A C 1
ATOM 671 O O . PHE A 1 83 ? 5.341 -16.240 1.698 1.00 93.06 83 PHE A O 1
ATOM 678 N N . ASP A 1 84 ? 5.846 -15.282 3.668 1.00 95.19 84 ASP A N 1
ATOM 679 C CA . ASP A 1 84 ? 4.787 -15.963 4.396 1.00 95.19 84 ASP A CA 1
ATOM 680 C C . ASP A 1 84 ? 3.397 -15.484 3.933 1.00 95.19 84 ASP A C 1
ATOM 682 O O . ASP A 1 84 ? 3.238 -14.317 3.548 1.00 95.19 84 ASP A O 1
ATOM 686 N N . PRO A 1 85 ? 2.349 -16.320 4.042 1.00 94.19 85 PRO A N 1
ATOM 687 C CA . PRO A 1 85 ? 1.002 -15.956 3.602 1.00 94.19 85 PRO A CA 1
ATOM 688 C C . PRO A 1 85 ? 0.475 -14.633 4.184 1.00 94.19 85 PRO A C 1
ATOM 690 O O . PRO A 1 85 ? -0.092 -13.826 3.453 1.00 94.19 85 PRO A O 1
ATOM 693 N N . TRP A 1 86 ? 0.718 -14.352 5.470 1.00 94.12 86 TRP A N 1
ATOM 694 C CA . TRP A 1 86 ? 0.290 -13.097 6.112 1.00 94.12 86 TRP A CA 1
ATOM 695 C C . TRP A 1 86 ? 1.064 -11.868 5.619 1.00 94.12 86 TRP A C 1
ATOM 697 O O . TRP A 1 86 ? 0.557 -10.747 5.657 1.00 94.12 86 TRP A O 1
ATOM 707 N N . ASP A 1 87 ? 2.300 -12.050 5.153 1.00 95.12 87 ASP A N 1
ATOM 708 C CA . ASP A 1 87 ? 3.085 -10.972 4.560 1.00 95.12 87 ASP A CA 1
ATOM 709 C C . ASP A 1 87 ? 2.560 -10.619 3.162 1.00 95.12 87 ASP A C 1
ATOM 711 O O . ASP A 1 87 ? 2.521 -9.436 2.803 1.00 95.12 87 ASP A O 1
ATOM 715 N N . VAL A 1 88 ? 2.108 -11.628 2.406 1.00 94.69 88 VAL A N 1
ATOM 716 C CA . VAL A 1 88 ? 1.399 -11.445 1.131 1.00 94.69 88 VAL A CA 1
ATOM 717 C C . VAL A 1 88 ? 0.042 -10.783 1.364 1.00 94.69 88 VAL A C 1
ATOM 719 O O . VAL A 1 88 ? -0.288 -9.818 0.680 1.00 94.69 88 VAL A O 1
ATOM 722 N N . GLU A 1 89 ? -0.723 -11.226 2.360 1.00 95.50 89 GLU A N 1
ATOM 723 C CA . GLU A 1 89 ? -2.011 -10.622 2.718 1.00 95.50 89 GLU A CA 1
ATOM 724 C C . GLU A 1 89 ? -1.866 -9.135 3.078 1.00 95.50 89 GLU A C 1
ATOM 726 O O . GLU A 1 89 ? -2.601 -8.286 2.563 1.00 95.50 89 GLU A O 1
ATOM 731 N N . ALA A 1 90 ? -0.875 -8.789 3.906 1.00 96.06 90 ALA A N 1
ATOM 732 C CA . ALA A 1 90 ? -0.606 -7.402 4.276 1.00 96.06 90 ALA A CA 1
ATOM 733 C C . ALA A 1 90 ? -0.226 -6.550 3.053 1.00 96.06 90 ALA A C 1
ATOM 735 O O . ALA A 1 90 ? -0.704 -5.424 2.906 1.00 96.06 90 ALA A O 1
ATOM 736 N N . PHE A 1 91 ? 0.599 -7.091 2.150 1.00 95.69 91 PHE A N 1
ATOM 737 C CA . PHE A 1 91 ? 0.924 -6.445 0.878 1.00 95.69 91 PHE A CA 1
ATOM 738 C C . PHE A 1 91 ? -0.335 -6.186 0.044 1.00 95.69 91 PHE A C 1
ATOM 740 O O . PHE A 1 91 ? -0.566 -5.059 -0.397 1.00 95.69 91 PHE A O 1
ATOM 747 N N . VAL A 1 92 ? -1.157 -7.219 -0.158 1.00 94.44 92 VAL A N 1
ATOM 748 C CA . VAL A 1 92 ? -2.362 -7.135 -0.991 1.00 94.44 92 VAL A CA 1
ATOM 749 C C . VAL A 1 92 ? -3.356 -6.145 -0.390 1.00 94.44 92 VAL A C 1
ATOM 751 O O . VAL A 1 92 ? -3.960 -5.373 -1.128 1.00 94.44 92 VAL A O 1
ATOM 754 N N . SER A 1 93 ? -3.462 -6.080 0.936 1.00 95.88 93 SER A N 1
ATOM 755 C CA . SER A 1 93 ? -4.315 -5.109 1.629 1.00 95.88 93 SER A CA 1
ATOM 756 C C . SER A 1 93 ? -3.904 -3.661 1.338 1.00 95.88 93 SER A C 1
ATOM 758 O O . SER A 1 93 ? -4.752 -2.823 1.025 1.00 95.88 93 SER A O 1
ATOM 760 N N . ILE A 1 94 ? -2.598 -3.365 1.359 1.00 96.69 94 ILE A N 1
ATOM 761 C CA . ILE A 1 94 ? -2.072 -2.049 0.961 1.00 96.69 94 ILE A CA 1
ATOM 762 C C . ILE A 1 94 ? -2.323 -1.781 -0.527 1.00 96.69 94 ILE A C 1
ATOM 764 O O . ILE A 1 94 ? -2.757 -0.683 -0.879 1.00 96.69 94 ILE A O 1
ATOM 768 N N . TYR A 1 95 ? -2.095 -2.767 -1.398 1.00 94.56 95 TYR A N 1
ATOM 769 C CA . TYR A 1 95 ? -2.365 -2.633 -2.831 1.00 94.56 95 TYR A CA 1
ATOM 770 C C . TYR A 1 95 ? -3.836 -2.306 -3.108 1.00 94.56 95 TYR A C 1
ATOM 772 O O . TYR A 1 95 ? -4.118 -1.355 -3.833 1.00 94.56 95 TYR A O 1
ATOM 780 N N . LEU A 1 96 ? -4.770 -3.047 -2.507 1.00 95.56 96 LEU A N 1
ATOM 781 C CA . LEU A 1 96 ? -6.208 -2.823 -2.662 1.00 95.56 96 LEU A CA 1
ATOM 782 C C . LEU A 1 96 ? -6.619 -1.445 -2.148 1.00 95.56 96 LEU A C 1
ATOM 784 O O . LEU A 1 96 ? -7.385 -0.746 -2.811 1.00 95.56 96 LEU A O 1
ATOM 788 N N . PHE A 1 97 ? -6.067 -1.015 -1.012 1.00 95.69 97 PHE A N 1
ATOM 789 C CA . PHE A 1 97 ? -6.283 0.338 -0.515 1.00 95.69 97 PHE A CA 1
ATOM 790 C C . PHE A 1 97 ? -5.815 1.393 -1.526 1.00 95.69 97 PHE A C 1
ATOM 792 O O . PHE A 1 97 ? -6.603 2.261 -1.904 1.00 95.69 97 PHE A O 1
ATOM 799 N N . ILE A 1 98 ? -4.573 1.307 -2.012 1.00 93.56 98 ILE A N 1
ATOM 800 C CA . ILE A 1 98 ? -4.020 2.266 -2.982 1.00 93.56 98 ILE A CA 1
ATOM 801 C C . ILE A 1 98 ? -4.836 2.251 -4.277 1.00 93.56 98 ILE A C 1
ATOM 803 O O . ILE A 1 98 ? -5.198 3.314 -4.779 1.00 93.56 98 ILE A O 1
ATOM 807 N N . LYS A 1 99 ? -5.176 1.062 -4.782 1.00 93.19 99 LYS A N 1
ATOM 808 C CA . LYS A 1 99 ? -6.004 0.882 -5.974 1.00 93.19 99 LYS A CA 1
ATOM 809 C C . LYS A 1 99 ? -7.368 1.550 -5.808 1.00 93.19 99 LYS A C 1
ATOM 811 O O . LYS A 1 99 ? -7.752 2.322 -6.670 1.00 93.19 99 LYS A O 1
ATOM 816 N N . SER A 1 100 ? -8.047 1.350 -4.678 1.00 93.69 100 SER A N 1
ATOM 817 C CA . SER A 1 100 ? -9.349 1.981 -4.415 1.00 93.69 100 SER A CA 1
ATOM 818 C C . SER A 1 100 ? -9.282 3.512 -4.418 1.00 93.69 100 SER A C 1
ATOM 820 O O . SER A 1 100 ? -10.201 4.181 -4.885 1.00 93.69 100 SER A O 1
ATOM 822 N N . LYS A 1 101 ? -8.178 4.085 -3.916 1.00 92.19 101 LYS A N 1
ATOM 823 C CA . LYS A 1 101 ? -7.947 5.534 -3.943 1.00 92.19 101 LYS A CA 1
ATOM 824 C C . LYS A 1 101 ? -7.640 6.025 -5.350 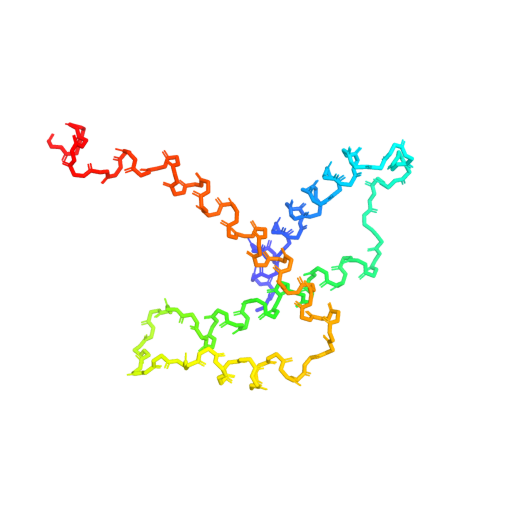1.00 92.19 101 LYS A C 1
ATOM 826 O O . LYS A 1 101 ? -8.159 7.067 -5.735 1.00 92.19 101 LYS A O 1
ATOM 831 N N . TYR A 1 102 ? -6.824 5.287 -6.098 1.00 89.44 102 TYR A N 1
ATOM 832 C CA . TYR A 1 102 ? -6.504 5.611 -7.483 1.00 89.44 102 TYR A CA 1
ATOM 833 C C . TYR A 1 102 ? -7.742 5.553 -8.373 1.00 89.44 102 TYR A C 1
ATOM 835 O O . TYR A 1 102 ? -8.005 6.514 -9.082 1.00 89.44 102 TYR A O 1
ATOM 843 N N . ASP A 1 103 ? -8.514 4.469 -8.296 1.00 91.38 103 ASP A N 1
ATOM 844 C CA . ASP A 1 103 ? -9.711 4.266 -9.113 1.00 91.38 103 ASP A CA 1
ATOM 845 C C . ASP A 1 103 ? -10.717 5.401 -8.850 1.00 91.38 103 ASP A C 1
ATOM 847 O O . ASP A 1 103 ? -11.167 6.047 -9.789 1.00 91.38 103 ASP A O 1
ATOM 851 N N . ARG A 1 104 ? -10.943 5.769 -7.579 1.00 90.06 104 ARG A N 1
ATOM 852 C CA . ARG A 1 104 ? -11.793 6.916 -7.225 1.00 90.06 104 ARG A CA 1
ATOM 853 C C . ARG A 1 104 ? -11.297 8.244 -7.808 1.00 90.06 104 ARG A C 1
ATOM 855 O O . ARG A 1 104 ? -12.095 9.008 -8.333 1.00 90.06 104 ARG A O 1
ATOM 862 N N . LEU A 1 105 ? -10.001 8.540 -7.690 1.00 89.00 105 LEU A N 1
ATOM 863 C CA . LEU A 1 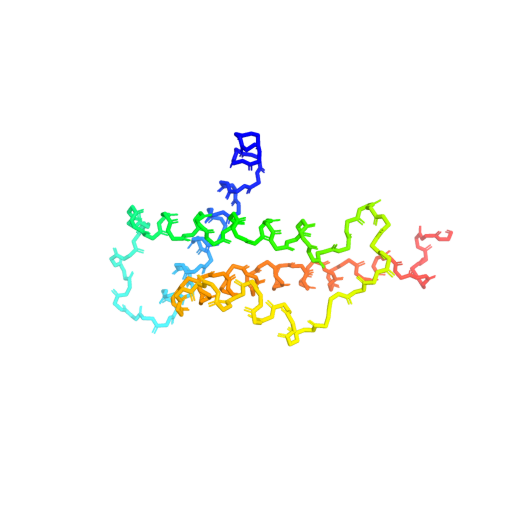105 ? -9.430 9.767 -8.260 1.00 89.00 105 LEU A CA 1
ATOM 864 C C . LEU A 1 105 ? -9.514 9.762 -9.788 1.00 89.00 105 LEU A C 1
ATOM 866 O O . LEU A 1 105 ? -9.773 10.794 -10.395 1.00 89.00 105 LEU A O 1
ATOM 870 N N . SER A 1 106 ? -9.295 8.602 -10.406 1.00 86.81 106 SER A N 1
ATOM 871 C CA . SER A 1 106 ? -9.436 8.431 -11.845 1.00 86.81 106 SER A CA 1
ATOM 872 C C . SER A 1 106 ? -10.869 8.716 -12.272 1.00 86.81 106 SER A C 1
ATOM 874 O O . SER A 1 106 ? -11.054 9.447 -13.235 1.00 86.81 106 SER A O 1
ATOM 876 N N . ASP A 1 107 ? -11.865 8.191 -11.563 1.00 88.62 107 ASP A N 1
ATOM 877 C CA . ASP A 1 107 ? -13.278 8.430 -11.862 1.00 88.62 107 ASP A CA 1
ATOM 878 C C . ASP A 1 107 ? -13.660 9.907 -11.687 1.00 88.62 107 ASP A C 1
ATOM 880 O O . ASP A 1 107 ? -14.351 10.457 -12.538 1.00 88.62 107 ASP A O 1
ATOM 884 N N . GLU A 1 108 ? -13.160 10.573 -10.640 1.00 87.25 108 GLU A N 1
ATOM 885 C CA . GLU A 1 108 ? -13.395 12.007 -10.399 1.00 87.25 108 GLU A CA 1
ATOM 886 C C . GLU A 1 108 ? -12.777 12.902 -11.493 1.00 87.25 108 GLU A C 1
ATOM 888 O O . GLU A 1 108 ? -13.331 13.948 -11.814 1.00 87.25 108 GLU A O 1
ATOM 893 N N . VAL A 1 109 ? -11.642 12.503 -12.078 1.00 85.50 109 VAL A N 1
ATOM 894 C CA . VAL A 1 109 ? -10.873 13.325 -13.037 1.00 85.50 109 VAL A CA 1
ATOM 895 C C . VAL A 1 109 ? -11.168 12.975 -14.500 1.00 85.50 109 VAL A C 1
ATOM 897 O O . VAL A 1 109 ? -10.896 13.773 -15.398 1.00 85.50 109 VAL A O 1
ATOM 900 N N . LYS A 1 110 ? -11.715 11.789 -14.779 1.00 83.00 110 LYS A N 1
ATOM 901 C CA . LYS A 1 110 ? -11.867 11.273 -16.148 1.00 83.00 110 LYS A CA 1
ATOM 902 C C . LYS A 1 110 ? -12.681 12.196 -17.050 1.00 83.00 110 LYS A C 1
ATOM 904 O O . LYS A 1 110 ? -12.297 12.388 -18.201 1.00 83.00 110 LYS A O 1
ATOM 909 N N . ASP A 1 111 ? -13.755 12.780 -16.528 1.00 78.12 111 ASP A N 1
ATOM 910 C CA . ASP A 1 111 ? -14.620 13.683 -17.293 1.00 78.12 111 ASP A CA 1
ATOM 911 C C . ASP A 1 111 ? -13.946 15.038 -17.558 1.00 78.12 111 ASP A C 1
ATOM 913 O O . ASP A 1 111 ? -14.125 15.625 -18.626 1.00 78.12 111 ASP A O 1
ATOM 917 N N . ASP A 1 112 ? -13.105 15.502 -16.630 1.00 78.06 112 ASP A N 1
ATOM 918 C CA . ASP A 1 112 ? -12.356 16.751 -16.773 1.00 78.06 112 ASP A CA 1
ATOM 919 C C . ASP A 1 112 ? -11.237 16.648 -17.814 1.00 78.06 112 ASP A C 1
ATOM 921 O O . ASP A 1 112 ? -10.890 17.650 -18.432 1.00 78.06 112 ASP A O 1
ATOM 925 N N . VAL A 1 113 ? -10.675 15.458 -18.029 1.00 7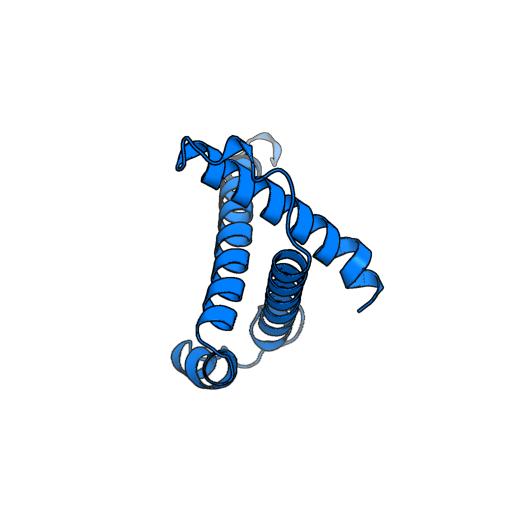7.06 113 VAL A N 1
ATOM 926 C CA . VAL A 1 113 ? -9.561 15.231 -18.970 1.00 77.06 113 VAL A CA 1
ATOM 927 C C . VAL A 1 113 ? -10.040 14.622 -20.293 1.00 77.06 113 VAL A C 1
ATOM 929 O O . VAL A 1 113 ? -9.251 14.451 -21.218 1.00 77.06 113 VAL A O 1
ATOM 932 N N . ALA A 1 114 ? -11.330 14.303 -20.418 1.00 76.06 114 ALA A N 1
ATOM 933 C CA . ALA A 1 114 ? -11.886 13.764 -21.650 1.00 76.06 114 ALA A CA 1
ATOM 934 C C . ALA A 1 114 ? -11.730 14.762 -22.813 1.00 76.06 114 ALA A C 1
ATOM 936 O O . ALA A 1 114 ? -12.013 15.948 -22.658 1.00 76.06 114 ALA A O 1
ATOM 937 N N . ASP A 1 115 ? -11.380 14.270 -24.007 1.00 69.50 115 ASP A N 1
ATOM 938 C CA . ASP A 1 115 ? -11.259 15.082 -25.236 1.00 69.50 115 ASP A CA 1
ATOM 939 C C . ASP A 1 115 ? -12.569 15.799 -25.620 1.00 69.50 115 ASP A C 1
ATOM 941 O O . ASP A 1 115 ? -12.591 16.724 -26.430 1.00 69.50 115 ASP A O 1
ATOM 945 N N . THR A 1 116 ? -13.685 15.374 -25.029 1.00 69.25 116 THR A N 1
ATOM 946 C CA . THR A 1 116 ? -15.002 15.995 -25.160 1.00 69.25 116 THR A CA 1
ATOM 947 C C . THR A 1 116 ? -15.221 17.176 -24.211 1.00 69.25 116 THR A C 1
ATOM 949 O O . THR A 1 116 ? -16.258 17.830 -24.318 1.00 69.25 116 THR A O 1
ATOM 952 N N . ASN A 1 117 ? -14.301 17.458 -23.279 1.00 65.81 117 ASN A N 1
ATOM 953 C CA . ASN A 1 117 ? -14.432 18.567 -22.338 1.00 65.81 117 ASN A CA 1
ATOM 954 C C . ASN A 1 117 ? -14.248 19.910 -23.070 1.00 65.81 117 ASN A C 1
ATOM 956 O O . ASN A 1 117 ? -13.144 20.219 -23.530 1.00 65.81 117 ASN A O 1
ATOM 960 N N . PRO A 1 118 ? -15.286 20.763 -23.135 1.00 64.88 118 PRO A N 1
ATOM 961 C CA . PRO A 1 118 ? -15.218 22.035 -23.848 1.00 64.88 118 PRO A CA 1
ATOM 962 C C . PRO A 1 118 ? -14.218 23.034 -23.247 1.00 64.88 118 PRO A C 1
ATOM 964 O O . PRO A 1 118 ? -13.905 24.016 -23.906 1.00 64.88 118 PRO A O 1
ATOM 967 N N . LYS A 1 119 ? -13.710 22.814 -22.024 1.00 68.94 119 LYS A N 1
ATOM 968 C CA . LYS A 1 119 ? -12.695 23.676 -21.388 1.00 68.94 119 LYS A CA 1
ATOM 969 C C . LYS A 1 119 ? -11.264 23.430 -21.881 1.00 68.94 119 LYS A C 1
ATOM 971 O O . LYS A 1 119 ? -10.388 24.236 -21.587 1.00 68.94 119 LYS A O 1
ATOM 976 N N . ILE A 1 120 ? -11.021 22.310 -22.564 1.00 62.12 120 ILE A N 1
ATOM 977 C CA . ILE A 1 120 ? -9.703 21.942 -23.109 1.00 62.12 120 ILE A CA 1
ATOM 978 C C . ILE A 1 120 ? -9.546 22.442 -24.564 1.00 62.12 120 ILE A C 1
ATOM 980 O O . ILE A 1 120 ? -8.436 22.440 -25.095 1.00 62.12 120 ILE A O 1
ATOM 984 N N . ARG A 1 121 ? -10.629 22.925 -25.193 1.00 50.31 121 ARG A N 1
ATOM 985 C CA . ARG A 1 121 ? -10.641 23.477 -26.555 1.00 50.31 121 ARG A CA 1
ATOM 986 C C . ARG A 1 121 ? -10.560 25.002 -26.587 1.00 50.31 121 ARG A C 1
ATOM 988 O O . ARG A 1 121 ? -11.215 25.647 -25.744 1.00 50.31 121 ARG A O 1
#

Foldseek 3Di:
DVCCVVPPQVVLLVVLQVVVLVVCVVVDVPSPPCPDDDPVRSVLLSLLVVLLVVCCVVQNPDPDPPVDHDDPVCCCCPRVVVDDPVSVVSNVSSVVVVVVVVVVVCVVCVQVPDPPHPVVD